Protein AF-A0A4Q4BRQ6-F1 (afdb_monomer_lite)

Structure (mmCIF, N/CA/C/O backbone):
data_A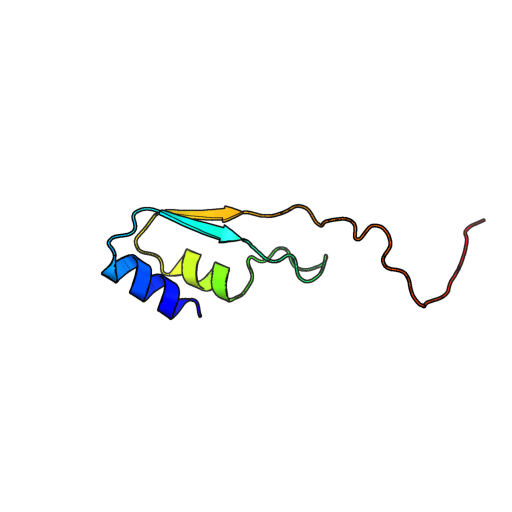F-A0A4Q4BRQ6-F1
#
_entry.id   AF-A0A4Q4BRQ6-F1
#
loop_
_atom_site.group_PDB
_atom_site.id
_atom_site.type_symbol
_atom_site.label_atom_id
_atom_site.label_alt_id
_atom_site.label_comp_id
_atom_site.label_asym_id
_atom_site.label_entity_id
_atom_site.label_seq_id
_atom_site.pdbx_PDB_ins_code
_atom_site.Cartn_x
_atom_site.Cartn_y
_atom_site.Cartn_z
_atom_site.occupancy
_atom_site.B_iso_or_equiv
_atom_site.auth_seq_id
_atom_site.auth_comp_id
_atom_site.auth_asym_id
_atom_site.auth_atom_id
_atom_site.pdbx_PDB_model_num
ATOM 1 N N . PRO A 1 1 ? -8.968 4.799 -6.484 1.00 84.44 1 PRO A N 1
ATOM 2 C CA . PRO A 1 1 ? -8.576 3.392 -6.216 1.00 84.44 1 PRO A CA 1
ATOM 3 C C . PRO A 1 1 ? -7.729 3.216 -4.951 1.00 84.44 1 PRO A C 1
ATOM 5 O O . PRO A 1 1 ? -7.986 2.258 -4.240 1.00 84.44 1 PRO A O 1
ATOM 8 N N . GLY A 1 2 ? -6.755 4.102 -4.671 1.00 91.75 2 GLY A N 1
ATOM 9 C CA . GLY A 1 2 ? -5.890 3.983 -3.486 1.00 91.75 2 GLY A CA 1
ATOM 10 C C . GLY A 1 2 ? -6.682 3.895 -2.182 1.00 91.75 2 GLY A C 1
ATOM 11 O O . GLY A 1 2 ? -6.527 2.915 -1.467 1.00 91.75 2 GLY A O 1
ATOM 12 N N . GLN A 1 3 ? -7.633 4.813 -1.968 1.00 95.81 3 GLN A N 1
ATOM 13 C CA . GLN A 1 3 ? -8.524 4.797 -0.797 1.00 95.81 3 GLN A CA 1
ATOM 14 C C . GLN A 1 3 ? -9.174 3.428 -0.536 1.00 95.81 3 GLN A C 1
ATOM 16 O O . GLN A 1 3 ? -8.999 2.867 0.533 1.00 95.81 3 GLN A O 1
ATOM 21 N N . ALA A 1 4 ? -9.808 2.816 -1.542 1.00 96.75 4 ALA A N 1
ATOM 22 C CA . ALA A 1 4 ? -10.464 1.515 -1.377 1.00 96.75 4 ALA A CA 1
ATOM 23 C C . ALA A 1 4 ? -9.497 0.371 -0.993 1.00 96.75 4 ALA A C 1
ATOM 25 O O . ALA A 1 4 ? -9.917 -0.605 -0.378 1.00 96.75 4 ALA A O 1
ATOM 26 N N . ILE A 1 5 ? -8.206 0.479 -1.341 1.00 95.19 5 ILE A N 1
ATOM 27 C CA . ILE A 1 5 ? -7.168 -0.475 -0.913 1.00 95.19 5 ILE A CA 1
ATOM 28 C C . ILE A 1 5 ? -6.833 -0.256 0.570 1.00 95.19 5 ILE A C 1
ATOM 30 O O . ILE A 1 5 ? -6.672 -1.227 1.305 1.00 95.19 5 ILE A O 1
ATOM 34 N N . LEU A 1 6 ? -6.761 1.002 1.013 1.00 96.31 6 LEU A N 1
ATOM 35 C CA . LEU A 1 6 ? -6.486 1.394 2.400 1.00 96.31 6 LEU A CA 1
ATOM 36 C C . LEU A 1 6 ? -7.647 1.027 3.333 1.00 96.31 6 LEU A C 1
ATOM 38 O O . LEU A 1 6 ? -7.425 0.444 4.395 1.00 96.31 6 LEU A O 1
ATOM 42 N N . ASP A 1 7 ? -8.881 1.293 2.902 1.00 97.31 7 ASP A N 1
ATOM 43 C CA . ASP A 1 7 ? -10.104 0.933 3.621 1.00 97.31 7 ASP A CA 1
ATOM 44 C C . ASP A 1 7 ? -10.182 -0.592 3.802 1.00 97.31 7 ASP A C 1
ATOM 46 O O . ASP A 1 7 ? -10.411 -1.085 4.907 1.00 97.31 7 ASP A O 1
ATOM 50 N N . TYR A 1 8 ? -9.906 -1.354 2.733 1.00 96.44 8 TYR A N 1
ATOM 51 C CA . TYR A 1 8 ? -9.857 -2.816 2.782 1.00 96.44 8 TYR A CA 1
ATOM 52 C C . TYR A 1 8 ? -8.739 -3.329 3.699 1.00 96.44 8 TYR A C 1
ATOM 54 O O . TYR A 1 8 ? -8.982 -4.220 4.513 1.00 96.44 8 TYR A O 1
ATOM 62 N N . ALA A 1 9 ? -7.526 -2.777 3.594 1.00 96.81 9 ALA A N 1
ATOM 63 C CA . ALA A 1 9 ? -6.394 -3.171 4.431 1.00 96.81 9 ALA A CA 1
ATOM 64 C C . ALA A 1 9 ? -6.674 -2.931 5.922 1.00 96.81 9 ALA A C 1
ATOM 66 O O . ALA A 1 9 ? -6.380 -3.791 6.749 1.00 96.81 9 ALA A O 1
ATOM 67 N N . THR A 1 10 ? -7.315 -1.807 6.249 1.00 95.94 10 THR A N 1
ATOM 68 C CA . THR A 1 10 ? -7.730 -1.462 7.615 1.00 95.94 10 THR A CA 1
ATOM 69 C C . THR A 1 10 ? -8.819 -2.410 8.120 1.00 95.94 10 THR A C 1
ATOM 71 O O . THR A 1 10 ? -8.685 -2.980 9.201 1.00 95.94 10 THR A O 1
ATOM 74 N N . ALA A 1 11 ? -9.868 -2.644 7.324 1.00 97.38 11 ALA A N 1
ATOM 75 C CA . ALA A 1 11 ? -10.990 -3.509 7.698 1.00 97.38 11 ALA A CA 1
ATOM 76 C C . ALA A 1 11 ? -10.600 -4.989 7.886 1.00 97.38 11 ALA A C 1
ATOM 78 O O . ALA A 1 11 ? -11.250 -5.695 8.652 1.00 97.38 11 ALA A O 1
ATOM 79 N N . ASN A 1 12 ? -9.549 -5.453 7.203 1.00 96.88 12 ASN A N 1
ATOM 80 C CA . ASN A 1 12 ? -9.073 -6.840 7.255 1.00 96.88 12 ASN A CA 1
ATOM 81 C C . ASN A 1 12 ? -7.786 -7.020 8.083 1.00 96.88 12 ASN A C 1
ATOM 83 O O . ASN A 1 12 ? -7.207 -8.101 8.050 1.00 96.88 12 ASN A O 1
ATOM 87 N N . GLN A 1 13 ? -7.330 -5.981 8.797 1.00 95.50 13 GLN A N 1
ATOM 88 C CA . GLN A 1 13 ? -6.094 -5.988 9.597 1.00 95.50 13 GLN A CA 1
ATOM 89 C C . GLN A 1 13 ? -4.866 -6.505 8.819 1.00 95.50 13 GLN A C 1
ATOM 91 O O . GLN A 1 13 ? -4.146 -7.391 9.267 1.00 95.50 13 GLN A O 1
ATOM 96 N N . VAL A 1 14 ? -4.639 -5.968 7.618 1.00 96.81 14 VAL A N 1
ATOM 97 C CA . VAL A 1 14 ? -3.531 -6.388 6.747 1.00 96.81 14 VAL A CA 1
ATOM 98 C C . VAL A 1 14 ? -2.209 -5.780 7.219 1.00 96.81 14 VAL A C 1
ATOM 100 O O . 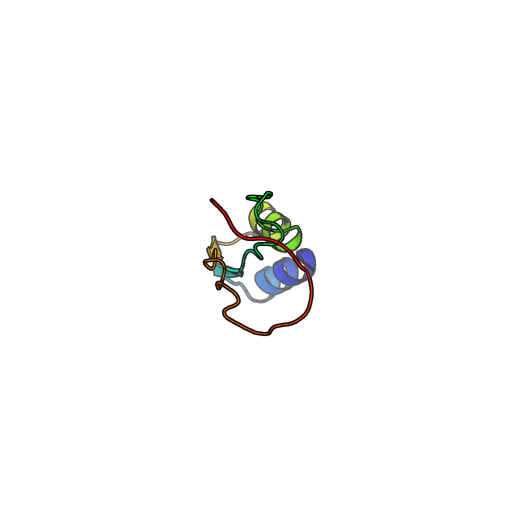VAL A 1 14 ? -2.014 -4.572 7.105 1.00 96.81 14 VAL A O 1
ATOM 103 N N . ASP A 1 15 ? -1.265 -6.619 7.650 1.00 95.94 15 ASP A N 1
ATOM 104 C CA . ASP A 1 15 ? 0.072 -6.188 8.097 1.00 95.94 15 ASP A CA 1
ATOM 105 C C . ASP A 1 15 ? 1.027 -5.792 6.951 1.00 95.94 15 ASP A C 1
ATOM 107 O O . ASP A 1 15 ? 2.013 -5.079 7.174 1.00 95.94 15 ASP A O 1
ATOM 111 N N . HIS A 1 16 ? 0.758 -6.241 5.716 1.00 96.38 16 HIS A N 1
ATOM 112 C CA . HIS A 1 16 ? 1.641 -6.005 4.568 1.00 96.38 16 HIS A CA 1
ATOM 113 C C . HIS A 1 16 ? 0.906 -5.936 3.220 1.00 96.38 16 HIS A C 1
ATOM 115 O O . HIS A 1 16 ? 0.163 -6.846 2.856 1.00 96.38 16 HIS A O 1
ATOM 121 N N . ILE A 1 17 ? 1.176 -4.897 2.426 1.00 95.81 17 ILE A N 1
ATOM 122 C CA . ILE A 1 17 ? 0.656 -4.701 1.064 1.00 95.81 17 ILE A CA 1
ATOM 123 C C . ILE A 1 17 ? 1.791 -4.873 0.047 1.00 95.81 17 ILE A C 1
ATOM 125 O O . ILE A 1 17 ? 2.827 -4.213 0.123 1.00 95.81 17 ILE A O 1
ATOM 129 N N . MET A 1 18 ? 1.584 -5.719 -0.963 1.00 94.62 18 MET A N 1
ATOM 130 C CA . MET A 1 18 ? 2.471 -5.821 -2.128 1.00 94.62 18 MET A CA 1
ATOM 131 C C . MET A 1 18 ? 1.771 -5.261 -3.363 1.00 94.62 18 MET A C 1
ATOM 133 O O . MET A 1 18 ? 0.646 -5.651 -3.670 1.00 94.62 18 MET A O 1
ATOM 137 N N . MET A 1 19 ? 2.426 -4.354 -4.090 1.00 90.31 19 MET A N 1
ATOM 138 C CA . MET A 1 19 ? 1.839 -3.747 -5.286 1.00 90.31 19 MET A CA 1
ATOM 139 C C . MET A 1 19 ? 2.866 -3.473 -6.382 1.00 90.31 19 MET A C 1
ATOM 141 O O . MET A 1 19 ? 4.010 -3.121 -6.114 1.00 90.31 19 MET A O 1
ATOM 145 N N . GLY A 1 20 ? 2.451 -3.595 -7.642 1.00 86.75 20 GLY A N 1
ATOM 146 C CA . GLY A 1 20 ? 3.278 -3.197 -8.778 1.00 86.75 20 GLY A CA 1
ATOM 147 C C . GLY A 1 20 ? 3.320 -1.676 -8.956 1.00 86.75 20 GLY A C 1
ATOM 148 O O . GLY A 1 20 ? 2.296 -0.999 -8.842 1.00 86.75 20 GLY A O 1
ATOM 149 N N . ALA A 1 21 ? 4.485 -1.136 -9.313 1.00 81.75 21 ALA A N 1
ATOM 150 C CA . ALA A 1 21 ? 4.557 0.142 -10.019 1.00 81.75 21 ALA A CA 1
ATOM 151 C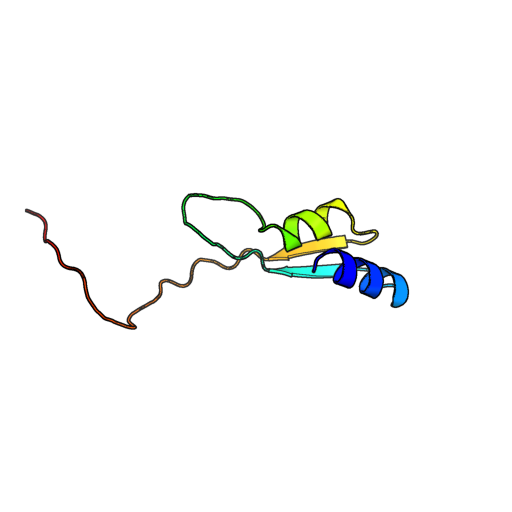 C . ALA A 1 21 ? 4.454 -0.129 -11.525 1.00 81.75 21 ALA A C 1
ATOM 153 O O . ALA A 1 21 ? 5.257 -0.886 -12.072 1.00 81.75 21 ALA A O 1
ATOM 154 N N . ARG A 1 22 ? 3.492 0.500 -12.213 1.00 70.12 22 ARG A N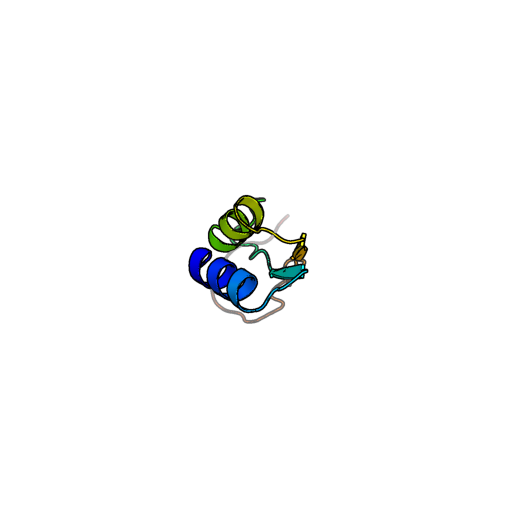 1
ATOM 155 C CA . ARG A 1 22 ? 3.480 0.494 -13.682 1.00 70.12 22 ARG A CA 1
ATOM 156 C C . ARG A 1 22 ? 4.566 1.443 -14.183 1.00 70.12 22 ARG A C 1
ATOM 158 O O . ARG A 1 22 ? 4.476 2.645 -13.935 1.00 70.12 22 ARG A O 1
ATOM 165 N N . GLY A 1 23 ? 5.544 0.915 -14.914 1.00 61.19 23 GLY A N 1
ATOM 166 C CA . GLY A 1 23 ? 6.390 1.722 -15.789 1.00 61.19 23 GLY A CA 1
ATOM 167 C C . GLY A 1 23 ? 5.532 2.256 -16.931 1.00 61.19 23 GLY A C 1
ATOM 168 O O . GLY A 1 23 ? 5.245 1.535 -17.877 1.00 61.19 23 GLY A O 1
ATOM 169 N N . HIS A 1 24 ? 5.042 3.491 -16.815 1.00 54.41 24 HIS A N 1
ATOM 170 C CA . HIS A 1 24 ? 4.407 4.172 -17.940 1.00 54.41 24 HIS A CA 1
ATOM 171 C C . HIS 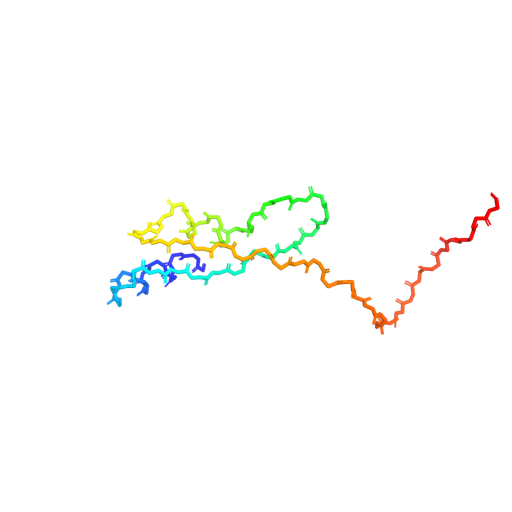A 1 24 ? 5.241 5.394 -18.316 1.00 54.41 24 HIS A C 1
ATOM 173 O O . HIS A 1 24 ? 5.254 6.402 -17.610 1.00 54.41 24 HIS A O 1
ATOM 179 N N . SER A 1 25 ? 5.907 5.269 -19.464 1.00 50.62 25 SER A N 1
ATOM 180 C CA . SER A 1 25 ? 6.968 6.131 -19.989 1.00 50.62 25 SER A CA 1
ATOM 181 C C . SER A 1 25 ? 8.332 5.999 -19.300 1.00 50.62 25 SER A C 1
ATOM 183 O O . SER A 1 25 ? 8.523 6.324 -18.127 1.00 50.62 25 SER A O 1
ATOM 185 N N . THR A 1 26 ? 9.319 5.660 -20.129 1.00 50.19 26 THR A N 1
ATOM 186 C CA . THR A 1 26 ? 10.770 5.615 -19.875 1.00 50.19 26 THR A CA 1
ATOM 187 C C . THR A 1 26 ? 11.375 6.917 -19.329 1.00 50.19 26 THR A C 1
ATOM 189 O O . THR A 1 26 ? 12.522 6.929 -18.891 1.00 50.19 26 THR A O 1
ATOM 192 N N . THR A 1 27 ? 10.611 8.013 -19.305 1.00 54.31 27 THR A N 1
ATOM 193 C CA . THR A 1 27 ? 11.019 9.324 -18.772 1.00 54.31 27 THR A CA 1
ATOM 194 C C . THR A 1 27 ? 10.591 9.579 -17.321 1.00 54.31 27 THR A C 1
ATOM 196 O O . THR A 1 27 ? 10.994 10.582 -16.731 1.00 54.31 27 THR A O 1
ATOM 199 N N . ARG A 1 28 ? 9.771 8.710 -16.708 1.00 56.28 28 ARG A N 1
ATOM 200 C CA . ARG A 1 28 ? 9.107 8.998 -15.424 1.00 56.28 28 ARG A CA 1
ATOM 201 C C . ARG A 1 28 ? 9.297 7.888 -14.383 1.00 56.28 28 ARG A C 1
ATOM 203 O O . ARG A 1 28 ? 8.502 6.968 -14.263 1.00 56.28 28 ARG A O 1
ATOM 210 N N . ARG A 1 29 ? 10.304 8.065 -13.514 1.00 61.84 29 ARG A N 1
ATOM 211 C CA . ARG A 1 29 ? 10.725 7.151 -12.415 1.00 61.84 29 ARG A CA 1
ATOM 212 C C . ARG A 1 29 ? 9.701 6.951 -11.270 1.00 61.84 29 ARG A C 1
ATOM 214 O O . ARG A 1 29 ? 10.039 6.378 -10.229 1.00 61.84 29 ARG A O 1
ATOM 221 N N . TYR A 1 30 ? 8.472 7.436 -11.432 1.00 69.38 30 TYR A N 1
ATOM 222 C CA . TYR A 1 30 ? 7.442 7.538 -10.395 1.00 69.38 30 TYR A CA 1
ATOM 223 C C . TYR A 1 30 ? 6.710 6.203 -10.162 1.00 69.38 30 TYR A C 1
ATOM 225 O O . TYR A 1 30 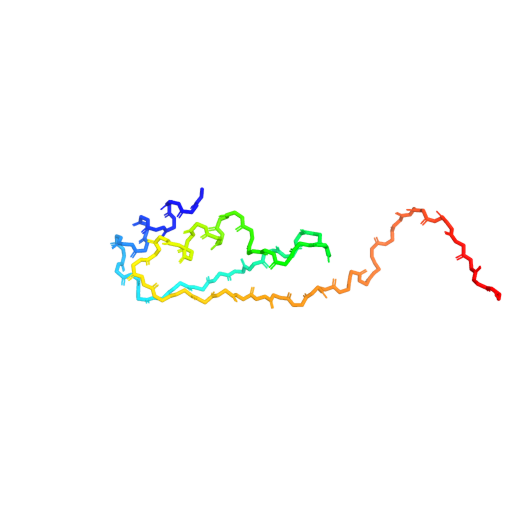? 6.824 5.273 -10.954 1.00 69.38 30 TYR A O 1
ATOM 233 N N . LEU A 1 31 ? 5.974 6.096 -9.052 1.00 75.81 31 LEU A N 1
ATOM 234 C CA . LEU A 1 31 ? 5.299 4.854 -8.636 1.00 75.81 31 LEU A CA 1
ATOM 235 C C . LEU A 1 31 ? 3.944 4.622 -9.346 1.00 75.81 31 LEU A C 1
ATOM 237 O O . LEU A 1 31 ? 3.394 3.526 -9.279 1.00 75.81 31 LEU A O 1
ATOM 241 N N . GLY A 1 32 ? 3.413 5.644 -10.026 1.00 82.12 32 GLY A N 1
ATOM 242 C CA . GLY A 1 32 ? 2.010 5.721 -10.453 1.00 82.12 32 GLY A CA 1
ATOM 243 C C . GLY A 1 32 ? 1.121 6.313 -9.351 1.00 82.12 32 GLY A C 1
ATOM 244 O O . GLY A 1 32 ? 1.456 6.225 -8.174 1.00 82.12 32 GLY A O 1
ATOM 245 N N . SER A 1 33 ? -0.001 6.942 -9.714 1.00 85.50 33 SER A N 1
ATOM 246 C CA . SER A 1 33 ? -0.842 7.696 -8.763 1.00 85.50 33 SER A CA 1
ATOM 247 C C . SER A 1 33 ? -1.415 6.832 -7.635 1.00 85.50 33 SER A C 1
ATOM 249 O O . SER A 1 33 ? -1.355 7.225 -6.477 1.00 85.50 33 SER A O 1
ATOM 251 N N . VAL A 1 34 ? -1.909 5.632 -7.958 1.00 90.75 34 VAL A N 1
ATOM 252 C CA . VAL A 1 34 ? -2.456 4.692 -6.963 1.00 90.75 34 VAL A CA 1
ATOM 253 C C . VAL A 1 34 ? -1.371 4.208 -6.001 1.00 90.75 34 VAL A C 1
ATOM 255 O O . VAL A 1 34 ? -1.577 4.236 -4.794 1.00 90.75 34 VAL A O 1
ATOM 258 N N . SER A 1 35 ? -0.209 3.799 -6.515 1.00 90.50 35 SER A N 1
ATOM 259 C CA . SER A 1 35 ? 0.876 3.281 -5.677 1.00 90.50 35 SER A CA 1
ATOM 260 C C . SER A 1 35 ? 1.561 4.382 -4.866 1.00 90.50 35 SER A C 1
ATOM 262 O O . SER A 1 35 ? 1.998 4.123 -3.753 1.00 90.50 35 SER A O 1
ATOM 264 N N . ALA A 1 36 ? 1.608 5.619 -5.372 1.00 90.25 36 ALA A N 1
ATOM 265 C CA . ALA A 1 36 ? 2.039 6.774 -4.589 1.00 90.25 36 ALA A CA 1
ATOM 266 C C . ALA A 1 36 ? 1.072 7.078 -3.432 1.00 90.25 36 ALA A C 1
ATOM 268 O O . ALA A 1 36 ? 1.538 7.297 -2.320 1.00 90.25 36 ALA A O 1
ATOM 269 N N . GLN A 1 37 ? -0.247 7.033 -3.674 1.00 93.50 37 GLN A N 1
ATOM 270 C CA . GLN A 1 37 ? -1.255 7.227 -2.627 1.00 93.50 37 GLN A CA 1
ATOM 271 C C . GLN A 1 37 ? -1.138 6.150 -1.534 1.00 93.50 37 GLN A C 1
ATOM 273 O O . GLN A 1 37 ? -0.987 6.472 -0.362 1.00 93.50 37 GLN A O 1
ATOM 278 N N . VAL A 1 38 ? -1.136 4.867 -1.917 1.00 94.69 38 VAL A N 1
ATOM 279 C CA . VAL A 1 38 ? -1.085 3.755 -0.950 1.00 94.69 38 VAL A CA 1
ATOM 280 C C . VAL A 1 38 ? 0.204 3.779 -0.120 1.00 94.69 38 VAL A C 1
ATOM 282 O O . VAL A 1 38 ? 0.145 3.562 1.082 1.00 94.69 38 VAL A O 1
ATOM 285 N N . VAL A 1 39 ? 1.359 4.103 -0.715 1.00 93.81 39 VAL A N 1
ATOM 286 C CA . VAL A 1 39 ? 2.627 4.247 0.031 1.00 93.81 39 VAL A CA 1
ATOM 287 C C . VAL A 1 39 ? 2.614 5.437 1.001 1.00 93.81 39 VAL A C 1
ATOM 289 O O . VAL A 1 39 ? 3.297 5.381 2.019 1.00 93.81 39 VAL A O 1
ATOM 292 N N . ALA A 1 40 ? 1.872 6.507 0.703 1.00 94.44 40 ALA A N 1
ATOM 293 C CA . ALA A 1 40 ? 1.797 7.688 1.563 1.00 94.44 40 ALA A CA 1
ATOM 294 C C . ALA A 1 40 ? 0.824 7.528 2.745 1.00 94.44 40 ALA A C 1
ATOM 296 O O . ALA A 1 40 ? 1.022 8.162 3.778 1.00 94.44 40 ALA A O 1
ATOM 297 N N . GLU A 1 41 ? -0.223 6.713 2.587 1.00 96.38 41 GLU A N 1
ATOM 298 C CA . GLU A 1 41 ? -1.381 6.681 3.495 1.00 96.38 41 GLU A CA 1
ATOM 299 C C . GLU A 1 41 ? -1.571 5.335 4.230 1.00 96.38 41 GLU A C 1
ATOM 301 O O . GLU A 1 41 ? -2.393 5.253 5.141 1.00 96.38 41 GLU A O 1
ATOM 306 N N . ALA A 1 42 ? -0.840 4.270 3.874 1.00 96.25 42 ALA A N 1
ATOM 307 C CA . ALA A 1 42 ? -0.999 2.956 4.507 1.00 96.25 42 ALA A CA 1
ATOM 308 C C . ALA A 1 42 ? -0.532 2.914 5.972 1.00 96.25 42 ALA A C 1
ATOM 310 O O . ALA A 1 42 ? 0.572 3.330 6.315 1.00 96.25 42 ALA A O 1
ATOM 311 N N . HIS A 1 43 ? -1.351 2.291 6.824 1.00 94.81 43 HIS A N 1
ATOM 312 C CA . HIS A 1 43 ? -1.027 1.995 8.225 1.00 94.81 43 HIS A CA 1
ATOM 313 C C . HIS A 1 43 ? -0.119 0.763 8.413 1.00 94.81 43 HIS A C 1
ATOM 315 O O . HIS A 1 43 ? 0.179 0.386 9.544 1.00 94.81 43 HIS A O 1
ATOM 321 N N . CYS A 1 44 ? 0.299 0.119 7.324 1.00 95.88 44 CYS A N 1
ATOM 322 C CA . CYS A 1 44 ? 1.035 -1.141 7.324 1.00 95.88 44 CYS A CA 1
ATOM 323 C C . CYS A 1 44 ? 2.184 -1.131 6.303 1.00 95.88 44 CYS A C 1
ATOM 325 O O . CYS A 1 44 ? 2.353 -0.177 5.542 1.00 95.88 44 CYS A O 1
ATOM 327 N N . SER A 1 45 ? 3.012 -2.179 6.295 1.00 97.19 45 SER A N 1
ATOM 328 C CA . SER A 1 45 ? 4.209 -2.216 5.445 1.00 97.19 45 SER A CA 1
ATOM 329 C C . SER A 1 45 ? 3.843 -2.322 3.962 1.00 97.19 45 SER A C 1
ATOM 331 O O . SER A 1 45 ? 3.071 -3.195 3.577 1.00 97.19 45 SER A O 1
ATOM 333 N N . VAL A 1 46 ? 4.420 -1.477 3.098 1.00 96.25 46 VAL A N 1
ATOM 334 C CA . VAL A 1 46 ? 4.153 -1.504 1.646 1.00 96.25 46 VAL A CA 1
ATOM 335 C C . VAL A 1 46 ? 5.417 -1.850 0.860 1.00 96.25 46 VAL A C 1
ATOM 337 O O . VAL A 1 46 ? 6.417 -1.135 0.911 1.00 96.25 46 VAL A O 1
ATOM 340 N N . THR A 1 47 ? 5.371 -2.920 0.066 1.00 95.38 47 THR A N 1
ATOM 341 C CA . THR A 1 47 ? 6.418 -3.261 -0.910 1.00 95.38 47 THR A CA 1
ATOM 342 C C . THR A 1 47 ? 5.962 -2.916 -2.320 1.00 95.38 47 THR A C 1
ATOM 344 O O . THR A 1 47 ? 5.012 -3.508 -2.838 1.00 95.38 47 THR A O 1
ATOM 347 N N . VAL A 1 48 ? 6.682 -1.999 -2.974 1.00 91.44 48 VAL A N 1
ATOM 348 C CA . VAL A 1 48 ? 6.445 -1.678 -4.384 1.00 91.44 48 VAL A CA 1
ATOM 349 C C . VAL A 1 48 ? 7.392 -2.463 -5.284 1.00 91.44 48 VAL A C 1
ATOM 351 O O . VAL A 1 48 ? 8.598 -2.222 -5.316 1.00 91.44 48 VAL A O 1
ATOM 354 N N . ILE A 1 49 ? 6.823 -3.377 -6.062 1.00 89.44 49 ILE A N 1
ATOM 355 C CA . ILE A 1 49 ? 7.537 -4.202 -7.031 1.00 89.44 49 ILE A CA 1
ATOM 356 C C . ILE A 1 49 ? 7.699 -3.395 -8.322 1.00 89.44 49 ILE A C 1
ATOM 358 O O . ILE A 1 49 ? 6.722 -3.068 -9.003 1.00 89.44 49 ILE A O 1
ATOM 362 N N . ARG A 1 50 ? 8.946 -3.071 -8.672 1.00 81.25 50 ARG A N 1
ATOM 363 C CA . ARG A 1 50 ? 9.301 -2.552 -9.997 1.00 81.25 50 ARG A CA 1
ATOM 364 C C . ARG A 1 50 ? 9.610 -3.737 -10.899 1.00 81.25 50 ARG A C 1
ATOM 366 O O . ARG A 1 50 ? 10.669 -4.344 -10.775 1.00 81.25 50 ARG A O 1
ATOM 373 N N . LEU A 1 51 ? 8.676 -4.069 -11.784 1.00 74.00 51 LEU A N 1
ATOM 374 C CA . LEU A 1 51 ? 8.952 -5.020 -12.855 1.00 74.00 51 LEU A CA 1
ATOM 375 C C . LEU A 1 51 ? 9.972 -4.387 -13.816 1.00 74.00 51 LEU A C 1
ATOM 377 O O . LEU A 1 51 ? 9.857 -3.188 -14.092 1.00 74.00 51 LEU A O 1
ATOM 381 N N . PRO A 1 52 ? 10.963 -5.142 -14.324 1.00 68.56 52 PRO A N 1
ATOM 382 C CA . PRO A 1 52 ? 11.725 -4.680 -15.473 1.00 68.56 52 PRO A CA 1
ATOM 383 C C . PRO A 1 52 ? 10.752 -4.456 -16.633 1.00 68.56 52 PRO A C 1
ATOM 385 O O . PRO A 1 52 ? 9.785 -5.207 -16.783 1.00 68.56 52 PRO A O 1
ATOM 388 N N . GLU A 1 53 ? 11.016 -3.444 -17.460 1.00 65.06 53 GLU A N 1
ATOM 389 C CA . GLU A 1 53 ? 10.353 -3.321 -18.757 1.00 65.06 53 GLU A CA 1
ATOM 390 C C . GLU A 1 53 ? 10.528 -4.668 -19.474 1.00 65.06 53 GLU A C 1
ATOM 392 O O . GLU A 1 53 ? 11.651 -5.057 -19.815 1.00 65.06 53 GLU A O 1
ATOM 397 N N . ARG A 1 54 ? 9.428 -5.405 -19.685 1.00 59.94 54 ARG A N 1
ATOM 398 C CA . ARG A 1 54 ? 9.416 -6.435 -20.723 1.00 59.94 54 ARG A CA 1
ATOM 399 C C . ARG A 1 54 ? 9.820 -5.686 -21.982 1.00 59.94 54 ARG A C 1
ATOM 401 O O . ARG A 1 54 ? 9.087 -4.800 -22.410 1.00 59.94 54 ARG A O 1
ATOM 408 N N . ARG A 1 55 ? 10.964 -6.034 -22.574 1.00 55.81 55 ARG A N 1
ATOM 409 C CA . ARG A 1 55 ? 11.158 -5.729 -23.990 1.00 55.81 55 ARG A CA 1
ATOM 410 C C . ARG A 1 55 ? 9.977 -6.402 -24.678 1.00 55.81 55 ARG A C 1
ATOM 412 O O . ARG A 1 55 ? 9.844 -7.621 -24.574 1.00 55.81 55 ARG A O 1
ATOM 419 N N . ASP A 1 56 ? 9.075 -5.611 -25.251 1.00 54.50 56 ASP A N 1
ATOM 420 C CA . ASP A 1 56 ? 7.960 -6.126 -26.038 1.00 54.50 56 ASP A CA 1
ATOM 421 C C . ASP A 1 56 ? 8.551 -6.717 -27.321 1.00 54.50 56 ASP A C 1
ATOM 423 O O . ASP A 1 56 ? 8.659 -6.072 -28.362 1.00 54.50 56 ASP A O 1
ATOM 427 N N . GLU A 1 57 ? 9.031 -7.951 -27.197 1.00 50.16 57 GLU A N 1
ATOM 428 C CA . GLU A 1 57 ? 9.687 -8.696 -28.255 1.00 50.16 57 GLU A CA 1
ATOM 429 C C . GLU A 1 57 ? 8.619 -9.189 -29.238 1.00 50.16 57 GLU A C 1
ATOM 431 O O . GLU A 1 57 ? 8.074 -10.281 -29.117 1.00 50.16 57 GLU A O 1
ATOM 436 N N . GLY A 1 58 ? 8.293 -8.324 -30.202 1.00 43.41 58 GLY A N 1
ATOM 437 C CA . GLY A 1 58 ? 7.682 -8.716 -31.470 1.00 43.41 58 GLY A CA 1
ATOM 438 C C . GLY A 1 58 ? 6.179 -9.005 -31.468 1.00 43.41 58 GLY A C 1
ATOM 439 O O . GLY A 1 58 ? 5.767 -10.088 -31.870 1.00 43.41 58 GLY A O 1
ATOM 440 N N . ALA A 1 59 ? 5.350 -7.998 -31.181 1.00 48.03 59 ALA A N 1
ATOM 441 C CA . ALA A 1 59 ? 4.020 -7.891 -31.796 1.00 48.03 59 ALA A CA 1
ATOM 442 C C . ALA A 1 59 ? 4.013 -6.698 -32.773 1.00 48.03 59 ALA A C 1
ATOM 444 O O . ALA A 1 59 ? 3.580 -5.595 -32.452 1.00 48.03 59 ALA A O 1
ATOM 445 N N . THR A 1 60 ? 4.587 -6.923 -33.954 1.00 46.72 60 THR A N 1
ATOM 446 C CA . THR A 1 60 ? 4.805 -5.939 -35.027 1.00 46.72 60 THR A CA 1
ATOM 447 C C . THR A 1 60 ? 3.522 -5.250 -35.505 1.00 46.72 60 THR A C 1
ATOM 449 O O . THR A 1 60 ? 2.572 -5.937 -35.873 1.00 46.72 60 THR A O 1
ATOM 452 N N . THR A 1 61 ? 3.538 -3.916 -35.655 1.00 47.53 61 THR A N 1
ATOM 453 C CA . THR A 1 61 ? 3.252 -3.229 -36.944 1.00 47.53 61 THR A CA 1
ATOM 454 C C . THR A 1 61 ? 3.512 -1.708 -36.920 1.00 47.53 61 THR A C 1
ATOM 456 O O . THR A 1 61 ? 3.106 -1.020 -35.993 1.00 47.53 61 THR A O 1
ATOM 459 N N . ALA A 1 62 ? 4.093 -1.222 -38.032 1.00 44.38 62 ALA A N 1
ATOM 460 C CA . ALA A 1 62 ? 4.115 0.155 -38.574 1.00 44.38 62 ALA A CA 1
ATOM 461 C C . ALA A 1 62 ? 5.027 1.253 -37.949 1.00 44.38 62 ALA A C 1
ATOM 463 O O . ALA A 1 62 ? 4.854 1.651 -36.802 1.00 44.38 62 ALA A O 1
ATOM 464 N N . GLY A 1 63 ? 5.913 1.824 -38.793 1.00 37.69 63 GLY A N 1
ATOM 465 C CA . GLY A 1 63 ? 6.761 3.010 -38.535 1.00 37.69 63 GLY A CA 1
ATOM 466 C C . GLY A 1 63 ? 8.266 2.683 -38.467 1.00 37.69 63 GLY A C 1
ATOM 467 O O . GLY A 1 63 ? 8.780 2.481 -37.375 1.00 37.69 63 GLY A O 1
ATOM 468 N N . GLU A 1 64 ? 9.008 2.452 -39.561 1.00 42.12 64 GLU A N 1
ATOM 469 C CA . GLU A 1 64 ? 9.390 3.427 -40.614 1.00 42.12 64 GLU A CA 1
ATOM 470 C C . GLU A 1 64 ? 10.025 4.697 -39.996 1.00 42.12 64 GLU A C 1
ATOM 472 O O . GLU A 1 64 ? 9.312 5.480 -39.379 1.00 42.12 64 GLU A O 1
ATOM 477 N N . ALA A 1 65 ? 11.324 5.011 -40.079 1.00 43.59 65 ALA A N 1
ATOM 478 C CA . ALA A 1 65 ? 12.534 4.317 -40.560 1.00 43.59 65 ALA A CA 1
ATOM 479 C C . ALA A 1 65 ? 13.738 4.845 -39.701 1.00 43.59 65 ALA A C 1
ATOM 481 O O . ALA A 1 65 ? 13.498 5.549 -38.722 1.00 43.59 65 ALA A O 1
ATOM 482 N N . ALA A 1 66 ? 15.041 4.602 -39.908 1.00 40.72 66 ALA A N 1
ATOM 483 C CA . ALA A 1 66 ? 15.839 3.988 -40.979 1.00 40.72 66 ALA A CA 1
ATOM 484 C C . ALA A 1 66 ? 17.143 3.365 -40.389 1.00 40.72 66 ALA A C 1
ATOM 486 O O . ALA A 1 66 ? 17.266 3.231 -39.172 1.00 40.72 66 ALA A O 1
ATOM 487 N N . ALA A 1 67 ? 18.117 2.977 -41.227 1.00 40.56 67 ALA A N 1
ATOM 488 C CA . ALA A 1 67 ? 19.360 2.289 -40.829 1.00 40.56 67 ALA A CA 1
ATOM 489 C C . ALA A 1 67 ? 20.608 3.213 -40.742 1.00 40.56 67 ALA A C 1
ATOM 491 O O . ALA A 1 67 ? 20.629 4.255 -41.400 1.00 40.56 67 ALA A O 1
ATOM 492 N N . PRO A 1 68 ? 21.652 2.841 -39.966 1.00 41.22 68 PRO A N 1
ATOM 493 C CA . PRO A 1 68 ? 22.900 3.602 -39.844 1.00 41.22 68 PRO A CA 1
ATOM 494 C C . PRO A 1 68 ? 23.931 3.287 -40.944 1.00 41.22 68 PRO A C 1
ATOM 496 O O . PRO A 1 68 ? 23.946 2.185 -41.498 1.00 41.22 68 PRO A O 1
ATOM 499 N N . ALA A 1 69 ? 24.840 4.240 -41.164 1.00 46.81 69 ALA A N 1
ATOM 500 C CA . ALA A 1 69 ? 26.131 4.093 -41.838 1.00 46.81 69 ALA A CA 1
ATOM 501 C C . ALA A 1 69 ? 27.201 4.834 -41.017 1.00 46.81 69 ALA A C 1
ATOM 503 O O . ALA A 1 69 ? 26.833 5.879 -40.427 1.00 46.81 69 ALA A O 1
#

Secondary structure (DSSP, 8-state):
-HHHHHHHHHHTT-SEEEEEEP---TT-----HHHHHHHHH-SSEEEEEE-------------------

pLDDT: mean 76.52, std 20.99, range [37.69, 97.38]

Sequence (69 aa):
PGQAILDYATANQVDHIMMGARGHSTTRRYLGSVSAQVVAEAHCSVTVIRLPERRDEGATTAGEAAAPA

Radius of gyration: 17.89 Å; chains: 1; bounding box: 37×18×51 Å

Foldseek 3Di:
DLVVVQVVCVVVVPQEEEEEQDPDDPVDPDRDPNLVSNVVDHPHHYHYDYDPPPPPPDPDDDDDDDDDD